Protein AF-A0A9W4L5Y7-F1 (afdb_monomer)

Solvent-accessible surface area (backbone atoms only — not comparable to full-atom values): 3771 Å² total; per-residue (Å²): 130,85,77,84,73,49,72,65,58,53,52,51,53,53,52,53,50,38,62,74,70,58,75,55,63,91,88,63,87,83,48,74,66,60,49,24,57,74,70,66,68,46,88,74,68,88,84,84,89,88,87,82,86,134

Mean predicted aligned error: 11.84 Å

Secondary structure (DSSP, 8-state):
------HHHHHHHHHHHHHHTT-S-TT----HHHHHHHTT--------------

Sequence (54 aa):
MASRRTIQEEVYQRLSHALMTGWFDPGQILTISSLSELFGTSQHRAHGMHGARS

Structure (mmCIF, N/CA/C/O backbone):
data_AF-A0A9W4L5Y7-F1
#
_entry.id   AF-A0A9W4L5Y7-F1
#
loop_
_atom_site.group_PDB
_atom_site.id
_atom_site.type_symbol
_atom_site.label_atom_id
_atom_site.label_alt_id
_atom_site.label_comp_id
_atom_site.label_asym_id
_atom_site.label_entity_id
_atom_site.label_seq_id
_atom_site.pdbx_PDB_ins_code
_atom_site.Cartn_x
_atom_site.Cartn_y
_atom_site.Cartn_z
_atom_site.occupancy
_atom_site.B_iso_or_equiv
_atom_site.auth_seq_id
_atom_site.auth_comp_id
_atom_site.auth_asym_id
_atom_site.auth_atom_id
_atom_site.pdbx_PDB_model_num
ATOM 1 N N . MET A 1 1 ? 14.105 11.352 -24.306 1.00 41.41 1 MET A N 1
ATOM 2 C CA . MET A 1 1 ? 15.046 10.932 -23.247 1.00 41.41 1 MET A CA 1
ATOM 3 C C . MET A 1 1 ? 14.307 9.986 -22.316 1.00 41.41 1 MET A C 1
ATOM 5 O O . MET A 1 1 ? 13.447 10.441 -21.575 1.00 41.41 1 MET A O 1
ATOM 9 N N . ALA A 1 2 ? 14.534 8.676 -22.430 1.00 56.19 2 ALA A N 1
ATOM 10 C CA . ALA A 1 2 ? 13.889 7.703 -21.552 1.00 56.19 2 ALA A CA 1
ATOM 11 C C . ALA A 1 2 ? 14.557 7.790 -20.176 1.00 56.19 2 ALA A C 1
ATOM 13 O O . ALA A 1 2 ? 15.704 7.376 -20.018 1.00 56.19 2 ALA A O 1
ATOM 14 N N . SER A 1 3 ? 13.872 8.407 -19.211 1.00 61.94 3 SER A N 1
ATOM 15 C CA . SER A 1 3 ? 14.360 8.464 -17.836 1.00 61.94 3 SER A CA 1
ATOM 16 C C . SER A 1 3 ? 14.470 7.030 -17.330 1.00 61.94 3 SER A C 1
ATOM 18 O O . SER A 1 3 ? 13.474 6.304 -17.311 1.00 61.94 3 SER A O 1
ATOM 20 N N . ARG A 1 4 ? 15.689 6.592 -17.012 1.00 61.06 4 ARG A N 1
ATOM 21 C CA . ARG A 1 4 ? 15.961 5.245 -16.511 1.00 61.06 4 ARG A CA 1
ATOM 22 C C . ARG A 1 4 ? 15.382 5.146 -15.103 1.00 61.06 4 ARG A C 1
ATOM 24 O O . ARG A 1 4 ? 16.082 5.408 -14.135 1.00 61.06 4 ARG A O 1
ATOM 31 N N . ARG A 1 5 ? 14.089 4.836 -15.002 1.00 66.94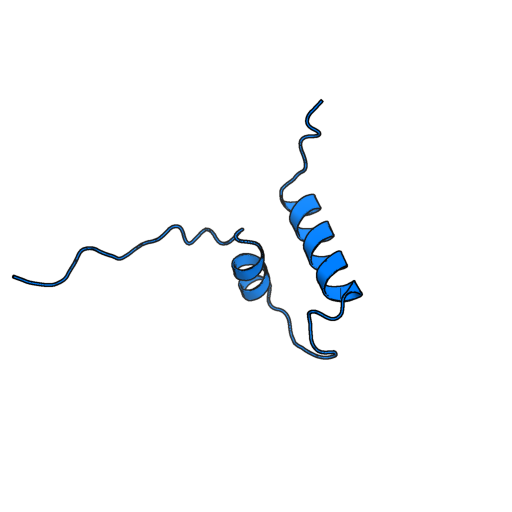 5 ARG A N 1
ATOM 32 C CA . ARG A 1 5 ? 13.438 4.606 -13.713 1.00 66.94 5 ARG A CA 1
ATOM 33 C C . ARG A 1 5 ? 13.999 3.337 -13.103 1.00 66.94 5 ARG A C 1
ATOM 35 O O . ARG A 1 5 ? 14.134 2.314 -13.778 1.00 66.94 5 ARG A O 1
ATOM 42 N N . THR A 1 6 ? 14.363 3.427 -11.835 1.00 81.12 6 THR A N 1
ATOM 43 C CA . THR A 1 6 ? 14.761 2.253 -11.071 1.00 81.12 6 THR A CA 1
ATOM 44 C C . THR A 1 6 ? 13.532 1.383 -10.802 1.00 81.12 6 THR A C 1
ATOM 46 O O . THR A 1 6 ? 12.41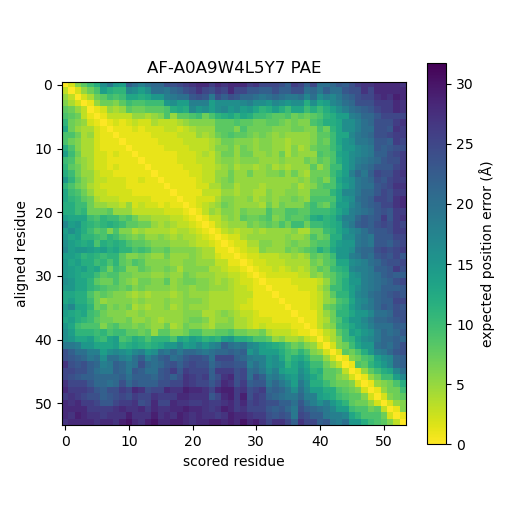3 1.885 -10.687 1.00 81.12 6 THR A O 1
ATOM 49 N N . ILE A 1 7 ? 13.733 0.069 -10.669 1.00 77.62 7 ILE A N 1
ATOM 50 C CA . ILE A 1 7 ? 12.655 -0.871 -10.309 1.00 77.62 7 ILE A CA 1
ATOM 51 C C . ILE A 1 7 ? 11.988 -0.431 -8.993 1.00 77.62 7 ILE A C 1
ATOM 53 O O . ILE A 1 7 ? 10.775 -0.526 -8.842 1.00 77.62 7 ILE A O 1
ATOM 57 N N . GLN A 1 8 ? 12.767 0.132 -8.066 1.00 72.62 8 GLN A N 1
ATOM 58 C CA . GLN A 1 8 ? 12.275 0.650 -6.794 1.00 72.62 8 GLN A CA 1
ATOM 59 C C . GLN A 1 8 ? 11.314 1.837 -6.960 1.00 72.62 8 GLN A C 1
ATOM 61 O O . GLN A 1 8 ? 10.258 1.852 -6.329 1.00 72.62 8 GLN A O 1
ATOM 66 N N . GLU A 1 9 ? 11.642 2.816 -7.809 1.00 80.56 9 GLU A N 1
ATOM 67 C CA . GLU A 1 9 ? 10.743 3.948 -8.081 1.00 80.56 9 GLU A CA 1
ATOM 68 C C . GLU A 1 9 ? 9.442 3.494 -8.738 1.00 80.56 9 GLU A C 1
ATOM 70 O O . GLU A 1 9 ? 8.372 4.012 -8.425 1.00 80.56 9 GLU A O 1
ATOM 75 N N . GLU A 1 10 ? 9.517 2.517 -9.637 1.00 82.00 10 GLU A N 1
ATOM 76 C CA . GLU A 1 10 ? 8.338 1.978 -10.303 1.00 82.00 10 GLU A CA 1
ATOM 77 C C . GLU A 1 10 ? 7.410 1.244 -9.326 1.00 82.00 10 GLU A C 1
ATOM 79 O O . GLU A 1 10 ? 6.202 1.495 -9.321 1.00 82.00 10 GLU A O 1
ATOM 84 N N . VAL A 1 11 ? 7.973 0.404 -8.453 1.00 82.44 11 VAL A N 1
ATOM 85 C CA . VAL A 1 11 ? 7.224 -0.287 -7.393 1.00 82.44 11 VAL A CA 1
ATOM 86 C C . VAL A 1 11 ? 6.597 0.719 -6.428 1.00 82.44 11 VAL A C 1
ATOM 88 O O . VAL A 1 11 ? 5.413 0.603 -6.114 1.00 82.44 11 VAL A O 1
ATOM 91 N N . TYR A 1 12 ? 7.344 1.746 -6.008 1.00 83.00 12 TYR A N 1
ATOM 92 C CA . TYR A 1 12 ? 6.834 2.784 -5.110 1.00 83.00 12 TYR A CA 1
ATOM 93 C C . TYR A 1 12 ? 5.646 3.545 -5.715 1.00 83.00 12 TYR A C 1
ATOM 95 O O . TYR A 1 12 ? 4.612 3.701 -5.066 1.00 83.00 12 TYR A O 1
ATOM 103 N N . GLN A 1 13 ? 5.763 3.985 -6.971 1.00 84.69 13 GLN A N 1
ATOM 104 C CA . GLN A 1 13 ? 4.708 4.743 -7.653 1.00 84.69 13 GLN A CA 1
ATOM 105 C C . GLN A 1 13 ? 3.432 3.914 -7.832 1.00 84.69 13 GLN A C 1
ATOM 107 O O . GLN A 1 13 ? 2.333 4.401 -7.561 1.00 84.69 13 GLN A O 1
ATOM 112 N N . ARG A 1 14 ? 3.566 2.648 -8.246 1.00 82.88 14 ARG A N 1
ATOM 113 C CA . ARG A 1 14 ? 2.419 1.747 -8.427 1.00 82.88 14 ARG A CA 1
ATOM 114 C C . ARG A 1 14 ? 1.750 1.407 -7.095 1.00 82.88 14 ARG A C 1
ATOM 116 O O . ARG A 1 14 ? 0.523 1.426 -7.019 1.00 82.88 14 ARG A O 1
ATOM 123 N N . LEU A 1 15 ? 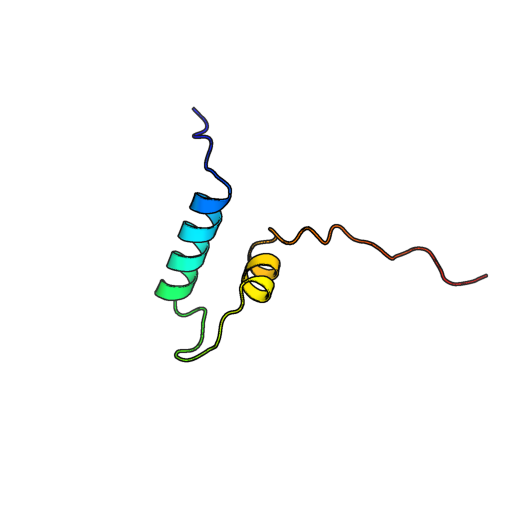2.535 1.171 -6.041 1.00 83.19 15 LEU A N 1
ATOM 124 C CA . LEU A 1 15 ? 2.011 0.927 -4.697 1.00 83.19 15 LEU A CA 1
ATOM 125 C C . LEU A 1 15 ? 1.264 2.146 -4.150 1.00 83.19 15 LEU A C 1
ATOM 127 O O . LEU A 1 15 ? 0.133 2.013 -3.689 1.00 83.19 15 LEU A O 1
ATOM 131 N N . SER A 1 16 ? 1.860 3.336 -4.248 1.00 83.38 16 SER A N 1
ATOM 132 C CA . SER A 1 16 ? 1.220 4.577 -3.803 1.00 83.38 16 SER A CA 1
ATOM 133 C C . SER A 1 16 ? -0.096 4.828 -4.539 1.00 83.38 16 SER A C 1
ATOM 135 O O . SER A 1 16 ? -1.080 5.220 -3.916 1.00 83.38 16 SER A O 1
ATOM 137 N N . HIS A 1 17 ? -0.132 4.589 -5.851 1.00 84.50 17 HIS A N 1
ATOM 138 C CA . HIS A 1 17 ? -1.344 4.766 -6.644 1.00 84.50 17 HIS A CA 1
ATOM 139 C C . HIS A 1 17 ? -2.449 3.784 -6.233 1.00 84.50 17 HIS A C 1
ATOM 141 O O . HIS A 1 17 ? -3.595 4.192 -6.052 1.00 84.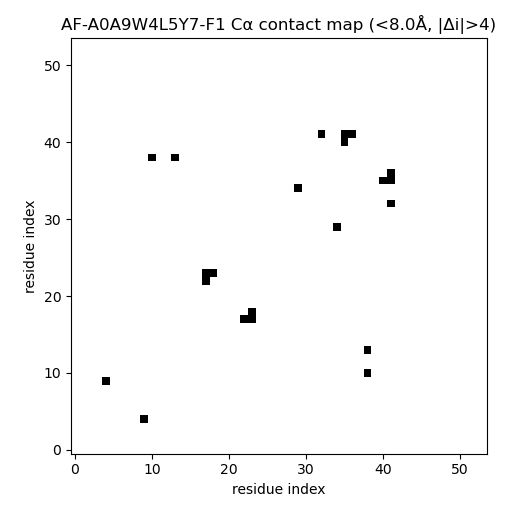50 17 HIS A O 1
ATOM 147 N N . ALA A 1 18 ? -2.114 2.508 -6.034 1.00 82.38 18 ALA A N 1
ATOM 148 C CA . ALA A 1 18 ? -3.072 1.489 -5.608 1.00 82.38 18 ALA A CA 1
ATOM 149 C C . ALA A 1 18 ? -3.633 1.766 -4.196 1.00 82.38 18 ALA A C 1
ATOM 151 O O . ALA A 1 18 ? -4.833 1.621 -3.963 1.00 82.38 18 ALA A O 1
ATOM 152 N N . LEU A 1 19 ? -2.808 2.278 -3.275 1.00 81.69 19 LEU A N 1
ATOM 153 C CA . LEU A 1 19 ? -3.279 2.740 -1.963 1.00 81.69 19 LEU A CA 1
ATOM 154 C C . LEU A 1 19 ? -4.234 3.938 -2.081 1.00 81.69 19 LEU A C 1
ATOM 156 O O . LEU A 1 19 ? -5.289 3.949 -1.453 1.00 81.69 19 LEU A O 1
ATOM 160 N N . MET A 1 20 ? -3.898 4.934 -2.906 1.00 84.88 20 MET A N 1
ATOM 161 C CA . MET A 1 20 ? -4.717 6.143 -3.080 1.00 84.88 20 MET A CA 1
ATOM 162 C C . MET A 1 20 ? -6.048 5.893 -3.799 1.00 84.88 20 MET A C 1
ATOM 164 O O . MET A 1 20 ? -7.002 6.638 -3.595 1.00 84.88 20 MET A O 1
ATOM 168 N N . THR A 1 21 ? -6.116 4.868 -4.646 1.00 84.38 21 THR A N 1
ATOM 169 C CA . THR A 1 21 ? -7.312 4.521 -5.433 1.00 84.38 21 THR A CA 1
ATOM 170 C C . THR A 1 21 ? -8.225 3.512 -4.740 1.00 84.38 21 THR A C 1
ATOM 172 O O . THR A 1 21 ? -9.266 3.165 -5.293 1.00 84.38 21 THR A O 1
ATOM 175 N N . GLY A 1 22 ? -7.868 3.058 -3.533 1.00 79.44 22 GLY A N 1
ATOM 176 C CA . GLY A 1 22 ? -8.674 2.107 -2.767 1.00 79.44 22 GLY A CA 1
ATOM 177 C C . GLY A 1 22 ? -8.638 0.686 -3.327 1.00 79.44 22 GLY A C 1
ATOM 178 O O . GLY A 1 22 ? -9.585 -0.068 -3.137 1.00 79.44 22 GLY A O 1
ATOM 179 N N . TRP A 1 23 ? -7.559 0.313 -4.023 1.00 78.00 23 TRP A N 1
ATOM 180 C CA . TRP A 1 23 ? -7.359 -1.057 -4.516 1.00 78.00 23 TRP A CA 1
ATOM 181 C C . TRP A 1 23 ? -7.056 -2.071 -3.410 1.00 78.00 23 TRP A C 1
ATOM 183 O O . TRP A 1 23 ? -7.081 -3.273 -3.662 1.00 78.00 23 TRP A O 1
ATOM 193 N N . PHE A 1 24 ? -6.749 -1.596 -2.205 1.00 78.44 24 PHE A N 1
ATOM 194 C CA . PHE A 1 24 ? -6.497 -2.427 -1.038 1.00 78.44 24 PHE A CA 1
ATOM 195 C C . PHE A 1 24 ? -7.520 -2.118 0.044 1.00 78.44 24 PHE A C 1
ATOM 197 O O . PHE A 1 24 ? -7.805 -0.948 0.321 1.00 78.44 24 PHE A O 1
ATOM 204 N N . ASP A 1 25 ? -8.035 -3.169 0.677 1.00 78.38 25 ASP A N 1
ATOM 205 C CA . ASP A 1 25 ? -8.951 -3.015 1.796 1.00 78.38 25 ASP A CA 1
ATOM 206 C C . ASP A 1 25 ? -8.230 -2.371 2.995 1.00 78.38 25 ASP A C 1
ATOM 208 O O . ASP A 1 25 ? -7.111 -2.774 3.346 1.00 78.38 25 ASP A O 1
ATOM 212 N N . PRO A 1 26 ? -8.848 -1.389 3.674 1.00 73.06 26 PRO A N 1
ATOM 213 C CA . PRO A 1 26 ? -8.304 -0.833 4.905 1.00 73.06 26 PRO A CA 1
ATOM 214 C C . PRO A 1 26 ? -8.080 -1.936 5.948 1.00 73.06 26 PRO A C 1
ATOM 216 O O . PRO A 1 26 ? -9.006 -2.648 6.326 1.00 73.06 26 PRO A O 1
ATOM 219 N N . GLY A 1 27 ? -6.841 -2.078 6.424 1.00 79.69 27 GLY A N 1
ATOM 220 C CA . GLY A 1 27 ? -6.459 -3.129 7.377 1.00 79.69 27 GLY A CA 1
ATOM 221 C C . GLY A 1 27 ? -6.000 -4.445 6.738 1.00 79.69 27 GLY A C 1
ATOM 222 O O . GLY A 1 27 ? -5.617 -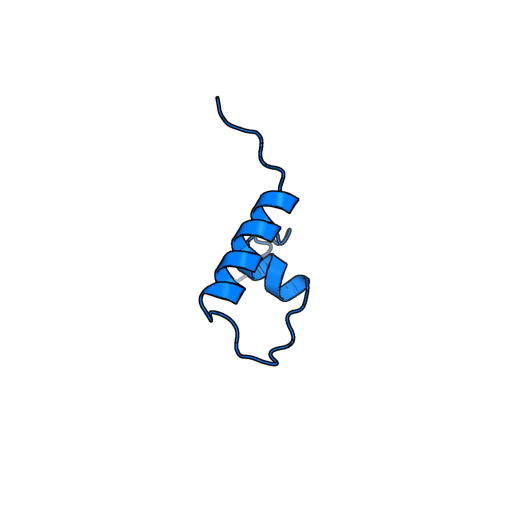5.362 7.464 1.00 79.69 27 GLY A O 1
ATOM 223 N N . GLN A 1 28 ? -5.976 -4.544 5.406 1.00 82.25 28 GLN A N 1
ATOM 224 C CA . GLN A 1 28 ? -5.367 -5.674 4.712 1.00 82.25 28 GLN A CA 1
ATOM 225 C C . GLN A 1 28 ? -3.851 -5.706 4.948 1.00 82.25 28 GLN A C 1
ATOM 227 O O . GLN A 1 28 ? -3.142 -4.720 4.743 1.00 82.25 28 GLN A O 1
ATOM 232 N N . ILE A 1 29 ? -3.338 -6.867 5.357 1.00 80.44 29 ILE A N 1
ATOM 233 C CA . ILE A 1 29 ? -1.899 -7.086 5.506 1.00 80.44 29 ILE A CA 1
ATOM 234 C C . ILE A 1 29 ? -1.309 -7.370 4.124 1.00 80.44 29 ILE A C 1
ATOM 236 O O . ILE A 1 29 ? -1.558 -8.419 3.533 1.00 80.44 29 ILE A O 1
ATOM 240 N N . LEU A 1 30 ? -0.499 -6.439 3.625 1.00 80.38 30 LEU A N 1
ATOM 241 C CA . LEU A 1 30 ? 0.247 -6.599 2.380 1.00 80.38 30 LEU A CA 1
ATOM 242 C C . LEU A 1 30 ? 1.644 -7.141 2.689 1.00 80.38 30 LEU A C 1
ATOM 244 O O . LEU A 1 30 ? 2.419 -6.512 3.407 1.00 80.38 30 LEU A O 1
ATOM 248 N N . THR A 1 31 ? 1.975 -8.310 2.140 1.00 82.62 31 THR A N 1
ATOM 249 C CA . THR A 1 31 ? 3.326 -8.881 2.248 1.00 82.62 31 THR A CA 1
ATOM 25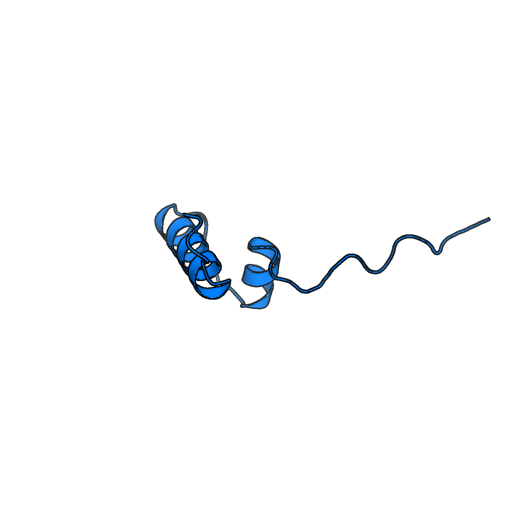0 C C . THR A 1 31 ? 4.171 -8.503 1.034 1.00 82.62 31 THR A C 1
ATOM 252 O O . THR A 1 31 ? 3.648 -8.308 -0.063 1.00 82.62 31 THR A O 1
ATOM 255 N N . ILE A 1 32 ? 5.496 -8.446 1.203 1.00 77.88 32 ILE A N 1
ATOM 256 C CA . ILE A 1 32 ? 6.432 -8.162 0.100 1.00 77.88 32 ILE A CA 1
ATOM 257 C C . ILE A 1 32 ? 6.265 -9.175 -1.048 1.00 77.88 32 ILE A C 1
ATOM 259 O O . ILE A 1 32 ? 6.369 -8.796 -2.214 1.00 77.88 32 ILE A O 1
ATOM 263 N N . SER A 1 33 ? 5.950 -10.436 -0.740 1.00 75.25 33 SER A N 1
ATOM 264 C CA . SER A 1 33 ? 5.688 -11.483 -1.734 1.00 75.25 33 SER A CA 1
ATOM 265 C C . SER A 1 33 ? 4.441 -11.182 -2.567 1.00 75.25 33 SER A C 1
ATOM 267 O O . SER A 1 33 ? 4.517 -11.175 -3.793 1.00 75.25 33 SER A O 1
ATOM 269 N N . SER A 1 34 ? 3.325 -10.832 -1.916 1.00 76.19 34 SER A N 1
ATOM 270 C CA . SER A 1 34 ? 2.074 -10.462 -2.595 1.00 76.19 34 SER A CA 1
ATOM 271 C C . SER A 1 34 ? 2.247 -9.217 -3.470 1.00 76.19 34 SER A C 1
ATOM 273 O O . SER A 1 34 ? 1.725 -9.160 -4.580 1.00 76.19 34 SER A O 1
ATOM 275 N N . LEU A 1 35 ? 3.032 -8.235 -3.010 1.00 78.06 35 LEU A N 1
ATOM 276 C CA . LEU A 1 35 ? 3.376 -7.055 -3.808 1.00 78.06 35 LEU A CA 1
ATOM 277 C C . LEU A 1 35 ? 4.271 -7.412 -5.003 1.00 78.06 35 LEU A C 1
ATOM 279 O O . LEU A 1 35 ? 4.086 -6.874 -6.091 1.00 78.06 35 LEU A O 1
ATOM 283 N N . SER A 1 36 ? 5.219 -8.333 -4.826 1.00 76.38 36 SER A N 1
ATOM 284 C CA . SER A 1 36 ? 6.130 -8.755 -5.898 1.00 76.38 36 SER A CA 1
ATOM 285 C C . SER A 1 36 ? 5.414 -9.537 -6.999 1.00 76.38 36 SER A C 1
ATOM 287 O O . SER A 1 36 ? 5.734 -9.381 -8.179 1.00 76.38 36 SER A O 1
ATOM 289 N N . GLU A 1 37 ? 4.417 -10.340 -6.632 1.00 75.75 37 GLU A N 1
ATOM 290 C CA . GLU A 1 37 ? 3.513 -11.001 -7.576 1.00 75.75 37 GLU A CA 1
ATOM 291 C C . GLU A 1 37 ? 2.621 -9.984 -8.296 1.00 75.75 37 GLU A C 1
ATOM 293 O O . GLU A 1 37 ? 2.561 -9.990 -9.525 1.00 75.75 37 GLU A O 1
ATOM 298 N N . LEU A 1 38 ? 2.009 -9.054 -7.554 1.00 78.25 38 LEU A N 1
ATOM 299 C CA . LEU A 1 38 ? 1.130 -8.018 -8.103 1.00 78.25 38 LEU A CA 1
ATOM 300 C C . LEU A 1 38 ? 1.851 -7.094 -9.096 1.00 78.25 38 LEU A C 1
ATOM 302 O O . LEU A 1 38 ? 1.300 -6.739 -10.138 1.00 78.25 38 LEU A O 1
ATOM 306 N N . PHE A 1 39 ? 3.086 -6.697 -8.789 1.00 77.50 39 PHE A N 1
ATOM 307 C CA . PHE A 1 39 ? 3.875 -5.816 -9.651 1.00 77.50 39 PHE A CA 1
ATOM 308 C C . PHE A 1 39 ? 4.707 -6.564 -10.697 1.00 77.50 39 PHE A C 1
ATOM 310 O O . PHE A 1 39 ? 5.377 -5.917 -11.502 1.00 77.50 39 PHE A O 1
ATOM 317 N N . GLY A 1 40 ? 4.656 -7.901 -10.722 1.00 69.06 40 GLY A N 1
ATOM 318 C CA . GLY A 1 40 ? 5.412 -8.714 -11.676 1.00 69.06 40 GLY A CA 1
ATOM 319 C C . GLY A 1 40 ? 6.930 -8.625 -11.493 1.00 69.06 40 GLY A C 1
ATOM 320 O O . GLY A 1 40 ? 7.680 -8.910 -12.424 1.00 69.06 40 GLY A O 1
ATOM 321 N N . THR A 1 41 ? 7.393 -8.219 -10.308 1.00 66.50 41 THR A N 1
ATOM 322 C CA . THR A 1 41 ? 8.818 -8.203 -9.942 1.00 66.50 41 THR A CA 1
ATOM 323 C C . THR A 1 41 ? 9.274 -9.535 -9.352 1.00 66.50 41 THR A C 1
ATOM 325 O O . THR A 1 41 ? 10.468 -9.729 -9.129 1.00 66.50 41 THR A O 1
ATOM 328 N N . SER A 1 42 ? 8.347 -10.462 -9.097 1.00 55.25 42 SER A N 1
ATOM 329 C CA . SER A 1 42 ? 8.670 -11.822 -8.682 1.00 55.25 42 SER A CA 1
ATOM 330 C C . SER A 1 42 ? 9.520 -12.528 -9.739 1.00 55.25 42 SER A C 1
ATOM 332 O O . SER A 1 42 ? 9.122 -12.709 -10.887 1.00 55.25 42 SER A O 1
ATOM 334 N N . GLN A 1 43 ? 10.680 -13.017 -9.304 1.00 55.53 43 GLN A N 1
ATOM 335 C CA . GLN A 1 43 ? 11.631 -13.834 -10.065 1.00 55.53 43 GLN A CA 1
ATOM 336 C C . GLN A 1 43 ? 11.070 -15.220 -10.466 1.00 55.53 43 GLN A C 1
ATOM 338 O O . GLN A 1 43 ? 11.813 -16.082 -10.929 1.00 55.53 43 GLN A O 1
ATOM 343 N N . HIS A 1 44 ? 9.761 -15.461 -10.333 1.00 51.38 44 HIS A N 1
ATOM 344 C CA . HIS A 1 44 ? 9.105 -16.672 -10.816 1.00 51.38 44 HIS A CA 1
ATOM 345 C C . HIS A 1 44 ? 8.752 -16.521 -12.302 1.00 51.38 44 HIS A C 1
ATOM 347 O O . HIS A 1 44 ? 7.595 -16.479 -12.716 1.00 51.38 44 HIS A O 1
ATOM 353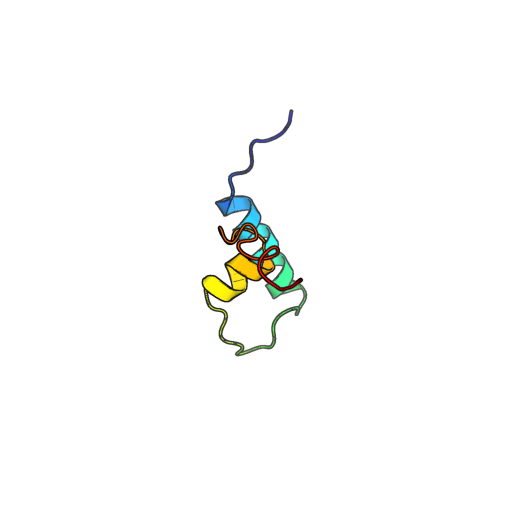 N N . ARG A 1 45 ? 9.800 -16.450 -13.130 1.00 50.66 45 ARG A N 1
ATOM 354 C CA . ARG A 1 45 ? 9.702 -16.925 -14.509 1.00 50.66 45 ARG A CA 1
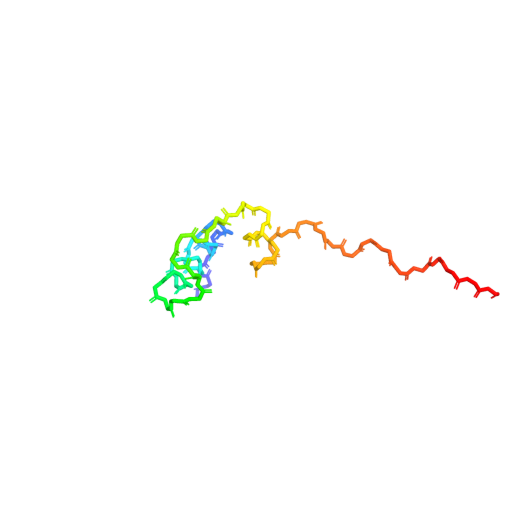ATOM 355 C C . ARG A 1 45 ? 9.284 -18.392 -14.450 1.00 50.66 45 ARG A C 1
ATOM 357 O O . ARG A 1 45 ? 9.925 -19.175 -13.760 1.00 50.66 45 ARG A O 1
ATOM 364 N N . ALA A 1 46 ? 8.215 -18.712 -15.171 1.00 48.56 46 ALA A N 1
ATOM 365 C CA . ALA A 1 46 ? 7.630 -20.035 -15.332 1.00 48.56 46 ALA A CA 1
ATOM 366 C C . ALA A 1 46 ? 8.654 -21.180 -15.227 1.00 48.56 46 ALA A C 1
ATOM 368 O O . ALA A 1 46 ? 9.431 -21.413 -16.155 1.00 48.56 46 ALA A O 1
ATOM 369 N N . HIS A 1 47 ? 8.612 -21.931 -14.128 1.00 59.47 47 HIS A N 1
ATOM 370 C CA . HIS A 1 47 ? 9.127 -23.291 -14.120 1.00 59.47 47 HIS A CA 1
ATOM 371 C C . HIS A 1 47 ? 7.948 -24.252 -13.996 1.00 59.47 47 HIS A C 1
ATOM 373 O O . HIS A 1 47 ? 7.331 -24.351 -12.942 1.00 59.47 47 HIS A O 1
ATOM 379 N N . GLY A 1 48 ? 7.648 -24.955 -15.092 1.00 53.84 48 GLY A N 1
ATOM 380 C CA . GLY A 1 48 ? 6.841 -26.172 -15.049 1.00 53.84 48 GLY A CA 1
ATOM 381 C C . GLY A 1 48 ? 5.643 -26.208 -15.991 1.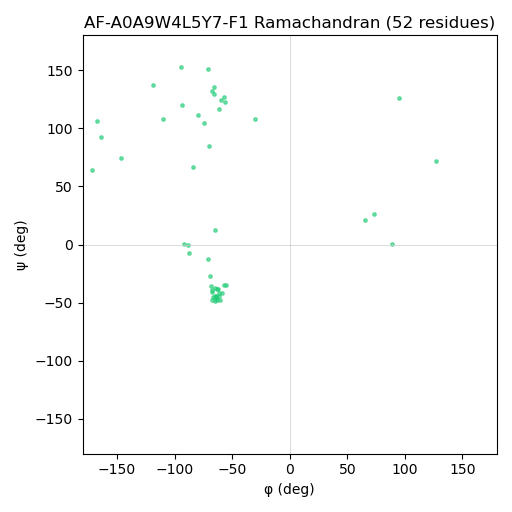00 53.84 48 GLY A C 1
ATOM 382 O O . GLY A 1 48 ? 4.514 -26.210 -15.527 1.00 53.84 48 GLY A O 1
ATOM 383 N N . MET A 1 49 ? 5.882 -26.350 -17.299 1.00 49.38 49 MET A N 1
ATOM 384 C CA . MET A 1 49 ? 4.959 -27.068 -18.191 1.00 49.38 49 MET A CA 1
ATOM 385 C C . MET A 1 49 ? 5.731 -27.786 -19.310 1.00 49.38 49 MET A C 1
ATOM 387 O O . MET A 1 49 ? 5.715 -27.342 -20.450 1.00 49.38 49 MET A O 1
ATOM 391 N N . HIS A 1 50 ? 6.401 -28.901 -18.996 1.00 48.19 50 HIS A N 1
ATOM 392 C CA . HIS A 1 50 ? 6.392 -30.083 -19.873 1.00 48.19 50 HIS A CA 1
ATOM 393 C C . HIS A 1 50 ? 6.883 -31.314 -19.103 1.00 48.19 50 HIS A C 1
ATOM 395 O O . HIS A 1 50 ? 8.076 -31.580 -18.990 1.00 48.19 50 HIS A O 1
ATOM 401 N N . GLY A 1 51 ? 5.940 -32.046 -18.524 1.00 65.25 51 GLY A N 1
ATOM 402 C CA . GLY A 1 51 ? 6.217 -33.284 -17.814 1.00 65.25 51 GLY A CA 1
ATOM 403 C C . GLY A 1 51 ? 4.921 -33.983 -17.455 1.00 65.25 51 GLY A C 1
ATOM 404 O O . GLY A 1 51 ? 4.598 -34.078 -16.279 1.00 65.25 51 GLY A O 1
ATOM 405 N N . ALA A 1 52 ? 4.158 -34.414 -18.464 1.00 54.41 52 ALA A N 1
ATOM 406 C CA . ALA A 1 52 ? 3.117 -35.424 -18.300 1.00 54.41 52 ALA A CA 1
ATOM 407 C C . ALA A 1 52 ? 2.608 -35.946 -19.657 1.00 54.41 52 ALA A C 1
ATOM 409 O O . ALA A 1 52 ? 1.759 -35.323 -20.285 1.00 54.41 52 ALA A O 1
ATOM 410 N N . ARG A 1 53 ? 3.035 -37.182 -19.942 1.00 48.75 53 ARG A N 1
ATOM 411 C CA . ARG A 1 53 ? 2.241 -38.302 -20.481 1.00 48.75 53 ARG A CA 1
ATOM 412 C C . ARG A 1 53 ? 2.233 -38.535 -22.001 1.00 48.75 53 ARG A C 1
ATOM 414 O O . ARG A 1 53 ? 1.784 -37.695 -22.771 1.00 48.75 53 ARG A O 1
ATOM 421 N N . SER A 1 54 ? 2.577 -39.802 -22.279 1.00 57.91 54 SER A N 1
ATOM 422 C CA . SER A 1 54 ? 2.324 -40.653 -23.451 1.00 57.91 54 SER A CA 1
ATOM 423 C C . SER A 1 54 ? 3.374 -40.648 -24.551 1.00 57.91 54 SER A C 1
ATOM 425 O O . SER A 1 54 ? 3.517 -39.631 -25.253 1.00 57.91 54 SER A O 1
#

Foldseek 3Di:
DPDPDDPVNVLVVVVVVCVVVVVDPVPDDDDPVNSCVVSVVDPCPDDDPDDDDD

pLDDT: mean 71.13, std 12.62, range [41.41, 84.88]

Radius of gyration: 16.14 Å; Cα contacts (8 Å, |Δi|>4): 11; chains: 1; bounding box: 25×52×31 Å